Protein 3BR8 (pdb70)

InterPro domains:
  IPR001792 Acylphosphatase-like domain [PF00708] (4-88)
  IPR001792 Acylphosphatase-like domain [PS51160] (3-90)
  IPR017968 Acylphosphatase, conserved site [PS00150] (8-18)
  IPR017968 Acylphosphatase, conserved site [PS00151] (32-48)
  IPR020456 Acylphosphatase [PR00112] (3-18)
  IPR020456 Acylphosphatase [PR00112] (24-49)
  IPR020456 Acylphosphatase [PTHR47268] (4-88)
  IPR036046 Acylphosphatase-like domain superfamily [SSF54975] (1-89)

Structure (mmCIF, N/CA/C/O backbone):
data_3BR8
#
_entry.id   3BR8
#
_cell.length_a   26.857
_cell.length_b   48.270
_cell.length_c   59.567
_cell.angle_alpha   90.000
_cell.angle_beta   90.000
_cell.angle_gamma   90.000
#
_symmetry.space_group_name_H-M   'P 21 21 21'
#
loop_
_entity.id
_entity.type
_entity.pdbx_description
1 polymer 'Probable acylphosphatase'
2 non-polymer 'PHOSPHATE ION'
3 non-polymer GLYCEROL
4 water water
#
loop_
_atom_site.group_PDB
_atom_site.id
_atom_site.type_symbol
_atom_site.label_atom_id
_atom_site.label_alt_id
_atom_site.label_comp_id
_atom_site.label_asym_id
_atom_site.label_entity_id
_atom_site.label_seq_id
_atom_site.pdbx_PDB_ins_code
_atom_site.Cartn_x
_atom_site.Cartn_y
_atom_site.Cartn_z
_atom_site.occupancy
_atom_site.B_iso_or_equiv
_atom_site.auth_seq_id
_atom_site.auth_comp_id
_atom_site.auth_asym_id
_atom_site.auth_atom_id
_atom_site.pdbx_PDB_model_num
ATOM 1 N N . MET A 1 1 ? 10.715 -3.659 25.730 1.00 26.38 1 MET A N 1
ATOM 2 C CA . MET A 1 1 ? 11.553 -2.476 26.059 1.00 24.17 1 MET A CA 1
ATOM 3 C C . MET A 1 1 ? 12.210 -2.689 27.437 1.00 23.10 1 MET A C 1
ATOM 4 O O . MET A 1 1 ? 13.198 -3.425 27.580 1.00 24.89 1 MET A O 1
ATOM 9 N N . LEU A 1 2 ? 11.651 -2.040 28.444 1.00 19.77 2 LEU A N 1
ATOM 10 C CA . LEU A 1 2 ? 11.886 -2.402 29.819 1.00 17.34 2 LEU A CA 1
ATOM 11 C C . LEU A 1 2 ? 10.538 -2.234 30.513 1.00 14.54 2 LEU A C 1
ATOM 12 O O . LEU A 1 2 ? 9.707 -1.425 30.079 1.00 12.79 2 LEU A O 1
ATOM 17 N N . GLN A 1 3 ? 10.312 -3.043 31.542 1.00 13.86 3 GLN A N 1
ATOM 18 C CA . GLN A 1 3 ? 9.158 -2.921 32.427 1.00 13.29 3 GLN A CA 1
ATOM 19 C C . GLN A 1 3 ? 9.653 -2.541 33.820 1.00 11.58 3 GLN A C 1
ATOM 20 O O . GLN A 1 3 ? 10.535 -3.212 34.377 1.00 12.83 3 GLN A O 1
ATOM 26 N N . TYR A 1 4 ? 9.076 -1.483 34.389 1.00 10.22 4 TYR A N 1
ATOM 27 C CA . TYR A 1 4 ? 9.298 -1.170 35.798 1.00 9.57 4 TYR A CA 1
ATOM 28 C C . TYR A 1 4 ? 8.066 -1.497 36.626 1.00 9.66 4 TYR A C 1
ATOM 29 O O . TYR A 1 4 ? 6.942 -1.167 36.245 1.00 10.10 4 TYR A O 1
ATOM 38 N N . ARG A 1 5 ? 8.310 -2.109 37.778 1.00 10.48 5 ARG A N 1
ATOM 39 C CA . ARG A 1 5 ? 7.325 -2.228 38.845 1.00 11.43 5 ARG A CA 1
ATOM 40 C C . ARG A 1 5 ? 7.691 -1.226 39.929 1.00 11.11 5 ARG A C 1
ATOM 41 O O . ARG A 1 5 ? 8.740 -1.350 40.567 1.00 12.29 5 ARG A O 1
ATOM 49 N N . ILE A 1 6 ? 6.831 -0.234 40.130 1.00 9.94 6 ILE A N 1
ATOM 50 C CA . ILE A 1 6 ? 7.087 0.873 41.046 1.00 9.82 6 ILE A CA 1
ATOM 51 C C . ILE A 1 6 ? 6.058 0.838 42.169 1.00 9.62 6 ILE A C 1
ATOM 52 O O . ILE A 1 6 ? 4.861 0.745 41.900 1.00 9.22 6 ILE A O 1
ATOM 57 N N . ILE A 1 7 ? 6.526 0.888 43.416 1.00 9.99 7 ILE A N 1
ATOM 58 C CA . ILE A 1 7 ? 5.624 1.028 44.560 1.00 10.13 7 ILE A CA 1
ATOM 59 C C . ILE A 1 7 ? 5.948 2.348 45.247 1.00 9.68 7 ILE A C 1
ATOM 60 O O . ILE A 1 7 ? 7.111 2.615 45.597 1.00 10.64 7 ILE A O 1
ATOM 65 N N . VAL A 1 8 ? 4.918 3.177 45.408 1.00 9.89 8 VAL A N 1
ATOM 66 C CA . VAL A 1 8 ? 5.064 4.496 45.999 1.00 10.75 8 VAL A CA 1
ATOM 67 C C . VAL A 1 8 ? 4.403 4.511 47.372 1.00 11.03 8 VAL A C 1
ATOM 68 O O . VAL A 1 8 ? 3.284 4.004 47.534 1.00 11.03 8 VAL A O 1
ATOM 72 N N . ASP A 1 9 ? 5.086 5.094 48.354 1.00 11.80 9 ASP A N 1
ATOM 73 C CA . ASP A 1 9 ? 4.505 5.260 49.672 1.00 13.52 9 ASP A CA 1
ATOM 74 C C . ASP A 1 9 ? 4.577 6.715 50.117 1.00 14.20 9 ASP A C 1
ATOM 75 O O . ASP A 1 9 ? 5.335 7.512 49.553 1.00 14.38 9 ASP A O 1
ATOM 80 N N . GLY A 1 10 ? 3.777 7.033 51.128 1.00 15.12 10 GLY A N 1
ATOM 81 C CA . GLY A 1 10 ? 3.678 8.381 51.678 1.00 16.22 10 GLY A CA 1
ATOM 82 C C . GLY A 1 10 ? 2.225 8.781 51.851 1.00 16.51 10 GLY A C 1
ATOM 83 O O . GLY A 1 10 ? 1.370 7.942 52.147 1.00 18.34 10 GLY A O 1
ATOM 84 N N . ARG A 1 11 ? 1.950 10.069 51.663 1.00 15.70 11 ARG A N 1
ATOM 85 C CA . ARG A 1 11 ? 0.589 10.567 51.543 1.00 15.42 11 ARG A CA 1
ATOM 86 C C . ARG A 1 11 ? 0.265 10.561 50.061 1.00 13.52 11 ARG A C 1
ATOM 87 O O . ARG A 1 11 ? 0.447 11.565 49.363 1.00 13.28 11 ARG A O 1
ATOM 95 N N . VAL A 1 12 ? -0.194 9.411 49.579 1.00 11.76 12 VAL A N 1
ATOM 96 C CA . VAL A 1 12 ? -0.304 9.187 48.139 1.00 10.79 12 VAL A CA 1
ATOM 97 C C . VAL A 1 12 ? -1.655 8.646 47.671 1.00 10.21 12 VAL A C 1
ATOM 98 O O . VAL A 1 12 ? -1.779 8.211 46.522 1.00 9.63 12 VAL A O 1
ATOM 102 N N . GLN A 1 13 ? -2.654 8.674 48.555 1.00 10.24 13 GLN A N 1
ATOM 103 C CA . GLN A 1 13 ? -4.030 8.322 48.177 1.00 9.84 13 GLN A CA 1
ATOM 104 C C . GLN A 1 13 ? -5.008 9.427 48.559 1.00 10.16 13 GLN A C 1
ATOM 105 O O . GLN A 1 13 ? -4.755 10.180 49.495 1.00 10.48 13 GLN A O 1
ATOM 111 N N . GLY A 1 14 ? -6.113 9.527 47.825 1.00 10.11 14 GLY A N 1
ATOM 112 C CA . GLY A 1 14 ? -7.078 10.601 48.037 1.00 10.09 14 GLY A CA 1
ATOM 113 C C . GLY A 1 14 ? -6.517 11.963 47.685 1.00 9.94 14 GLY A C 1
ATOM 114 O O . GLY A 1 14 ? -6.990 12.980 48.198 1.00 10.70 14 GLY A O 1
ATOM 115 N N . VAL A 1 15 ? -5.514 11.981 46.802 1.00 9.28 15 VAL A N 1
ATOM 116 C CA . VAL A 1 15 ? -4.834 13.222 46.407 1.00 8.99 15 VAL A CA 1
ATOM 117 C C . VAL A 1 15 ? -4.697 13.363 44.888 1.00 8.88 15 VAL A C 1
ATOM 118 O O . VAL A 1 15 ? -3.852 14.122 44.411 1.00 9.62 15 VAL A O 1
ATOM 122 N N . GLY A 1 16 ? -5.530 12.648 44.133 1.00 8.96 16 GLY A N 1
ATOM 123 C CA . GLY A 1 16 ? -5.444 12.680 42.677 1.00 8.52 16 GLY A CA 1
ATOM 124 C C . GLY A 1 16 ? -4.144 12.101 42.129 1.00 7.94 16 GLY A C 1
ATOM 125 O O . GLY A 1 16 ? -3.686 12.471 41.035 1.00 7.67 16 GLY A O 1
ATOM 126 N N . PHE A 1 17 ? -3.555 11.161 42.863 1.00 7.81 17 PHE A N 1
ATOM 127 C CA . PHE A 1 17 ? -2.266 10.582 42.455 1.00 7.76 17 PHE A CA 1
ATOM 128 C C . PHE A 1 17 ? -2.404 9.662 41.245 1.00 7.35 17 PHE A C 1
ATOM 129 O O . PHE A 1 17 ? -1.543 9.673 40.352 1.00 6.58 17 PHE A O 1
ATOM 137 N N . ARG A 1 18 ? -3.465 8.857 41.200 1.00 7.07 18 ARG A N 1
ATOM 138 C CA . ARG A 1 18 ? -3.637 7.965 40.064 1.00 7.04 18 ARG A CA 1
ATOM 139 C C . ARG A 1 18 ? -3.790 8.748 38.763 1.00 6.79 18 ARG A C 1
ATOM 140 O O . ARG A 1 18 ? -3.161 8.419 37.768 1.00 6.68 18 ARG A O 1
ATOM 148 N N . TYR A 1 19 ? -4.610 9.798 38.785 1.00 7.18 19 TYR A N 1
ATOM 149 C CA . TYR A 1 19 ? -4.753 10.695 37.638 1.00 7.28 19 TYR A CA 1
ATOM 150 C C . TYR A 1 19 ? -3.402 11.294 37.223 1.00 7.05 19 TYR A C 1
ATOM 151 O O . TYR A 1 19 ? -3.064 11.325 36.033 1.00 7.00 19 TYR A O 1
ATOM 160 N N . PHE A 1 20 ? -2.637 11.797 38.191 1.00 6.77 20 PHE A N 1
ATOM 161 C CA . PHE A 1 20 ? -1.339 12.388 37.901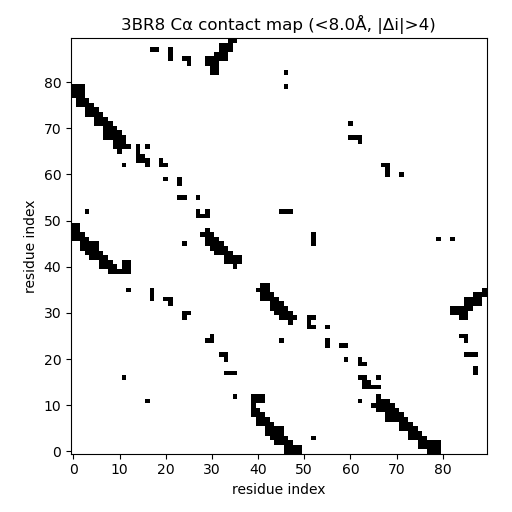 1.00 6.95 20 PHE A CA 1
ATOM 162 C C . PHE A 1 20 ? -0.402 11.393 37.227 1.00 7.02 20 PHE A C 1
ATOM 163 O O . PHE A 1 20 ? 0.233 11.715 36.219 1.00 6.94 20 PHE A O 1
ATOM 171 N N . VAL A 1 21 ? -0.309 10.192 37.792 1.00 7.21 21 VAL A N 1
ATOM 172 C CA . VAL A 1 21 ? 0.556 9.158 37.229 1.00 7.03 21 VAL A CA 1
ATOM 173 C C . VAL A 1 21 ? 0.112 8.817 35.807 1.00 7.14 21 VAL A C 1
ATOM 174 O O . VAL A 1 21 ? 0.942 8.668 34.916 1.00 7.17 21 VAL A O 1
ATOM 178 N N . GLN A 1 22 ? -1.195 8.710 35.590 1.00 7.09 22 GLN A N 1
ATOM 179 C CA . GLN A 1 22 ? -1.703 8.407 34.253 1.00 6.95 22 GLN A CA 1
ATOM 180 C C . GLN A 1 22 ? -1.359 9.496 33.227 1.00 7.14 22 GLN A C 1
ATOM 181 O O . GLN A 1 22 ? -0.987 9.191 32.079 1.00 6.66 22 GLN A O 1
ATOM 187 N N . MET A 1 23 ? -1.479 10.761 33.616 1.00 7.30 23 MET A N 1
ATOM 188 C CA . MET A 1 23 ? -1.117 11.849 32.705 1.00 7.08 23 MET A CA 1
ATOM 189 C C . MET A 1 23 ? 0.353 11.803 32.365 1.00 6.96 23 MET A C 1
ATOM 190 O O . MET A 1 23 ? 0.723 12.001 31.209 1.00 7.02 23 MET A O 1
ATOM 195 N N . GLU A 1 24 ? 1.190 11.517 33.362 1.00 7.46 24 GLU A N 1
ATOM 196 C CA . GLU A 1 24 ? 2.628 11.419 33.111 1.00 7.76 24 GLU A CA 1
ATOM 197 C C . GLU A 1 24 ? 2.948 10.236 32.215 1.00 7.45 24 GLU A C 1
ATOM 198 O O . GLU A 1 24 ? 3.786 10.338 31.314 1.00 7.53 24 GLU A O 1
ATOM 204 N N . ALA A 1 25 ? 2.322 9.095 32.479 1.00 6.95 25 ALA A N 1
ATOM 205 C CA . ALA A 1 25 ? 2.550 7.904 31.670 1.00 7.00 25 ALA A CA 1
ATOM 206 C C . ALA A 1 25 ? 2.115 8.110 30.215 1.00 7.11 25 ALA A C 1
ATOM 207 O O . ALA A 1 25 ? 2.846 7.741 29.295 1.00 7.19 25 ALA A O 1
ATOM 209 N N . ASP A 1 26 ? 0.951 8.718 30.007 1.00 7.34 26 ASP A N 1
ATOM 210 C CA . ASP A 1 26 ? 0.504 8.994 28.643 1.00 7.78 26 ASP A CA 1
ATOM 211 C C . ASP A 1 26 ? 1.416 10.001 27.945 1.00 7.81 26 ASP A C 1
ATOM 212 O O . ASP A 1 26 ? 1.779 9.810 26.786 1.00 7.99 26 ASP A O 1
ATOM 217 N N . LYS A 1 27 ? 1.795 11.064 28.651 1.00 7.19 27 LYS A N 1
ATOM 218 C CA . LYS A 1 27 ? 2.736 12.030 28.103 1.00 7.95 27 LYS A CA 1
ATOM 219 C C . LYS A 1 27 ? 3.988 11.312 27.610 1.00 7.63 27 LYS A C 1
ATOM 220 O O . LYS A 1 27 ? 4.489 11.612 26.525 1.00 7.64 27 LYS A O 1
ATOM 226 N N . ARG A 1 28 ? 4.484 10.375 28.416 1.00 7.59 28 ARG A N 1
ATOM 227 C CA . ARG A 1 28 ? 5.726 9.674 28.136 1.00 7.61 28 ARG A CA 1
ATOM 228 C C . ARG A 1 28 ? 5.535 8.394 27.325 1.00 7.64 28 ARG A C 1
ATOM 229 O O . ARG A 1 28 ? 6.482 7.646 27.111 1.00 7.49 28 ARG A O 1
ATOM 237 N N . LYS A 1 29 ? 4.313 8.181 26.842 1.00 7.78 29 LYS A N 1
ATOM 238 C CA . LYS A 1 29 ? 3.945 7.044 25.976 1.00 8.66 29 LYS A CA 1
ATOM 239 C C . LYS A 1 29 ? 4.298 5.684 26.591 1.00 8.91 29 LYS A C 1
ATOM 240 O O . LYS A 1 29 ? 4.787 4.782 25.917 1.00 10.29 29 LYS A O 1
ATOM 246 N N . LEU A 1 30 ? 4.034 5.561 27.886 1.00 8.08 30 LEU A N 1
ATOM 247 C CA . LEU A 1 30 ? 4.259 4.324 28.618 1.00 8.53 30 LEU A CA 1
ATOM 248 C C . LEU A 1 30 ? 2.961 3.537 28.732 1.00 8.79 30 LEU A C 1
ATOM 249 O O . LEU A 1 30 ? 1.880 4.119 28.834 1.00 9.16 30 LEU A O 1
ATOM 254 N N . ALA A 1 31 ? 3.075 2.215 28.719 1.00 8.76 31 ALA A N 1
ATOM 255 C CA . ALA A 1 31 ? 1.909 1.341 28.871 1.00 9.41 31 ALA A CA 1
ATOM 256 C C . ALA A 1 31 ? 1.948 0.624 30.223 1.00 9.52 31 ALA A C 1
ATOM 257 O O . ALA A 1 31 ? 3.014 0.420 30.797 1.00 10.21 31 ALA A O 1
ATOM 259 N N . GLY A 1 32 ? 0.784 0.258 30.740 1.00 9.60 32 GLY A N 1
ATOM 260 C CA . GLY A 1 32 ? 0.708 -0.391 32.039 1.00 9.59 32 GLY A CA 1
ATOM 261 C C . GLY A 1 32 ? -0.479 0.109 32.829 1.00 8.34 32 GLY A C 1
ATOM 262 O O . GLY A 1 32 ? -1.557 0.340 32.263 1.00 8.99 32 GLY A O 1
ATOM 263 N N . TRP A 1 33 ? -0.295 0.294 34.134 1.00 8.48 33 TRP A N 1
ATOM 264 C CA . TRP A 1 33 ? -1.400 0.705 34.991 1.00 8.14 33 TRP A CA 1
ATOM 265 C C . TRP A 1 33 ? -0.925 1.315 36.304 1.00 7.78 33 TRP A C 1
ATOM 266 O O . TRP A 1 33 ? 0.242 1.187 36.690 1.00 7.31 33 TRP A O 1
ATOM 277 N N . VAL A 1 34 ? -1.868 1.966 36.980 1.00 7.12 34 VAL A N 1
ATOM 278 C CA . VAL A 1 34 ? -1.691 2.479 38.325 1.00 7.08 34 VAL A CA 1
ATOM 279 C C . VAL A 1 34 ? -2.900 2.019 39.153 1.00 7.59 34 VAL A C 1
ATOM 280 O O . VAL A 1 34 ? -4.034 1.966 38.655 1.00 8.66 34 VAL A O 1
ATOM 284 N N . LYS A 1 35 ? -2.653 1.679 40.416 1.00 7.70 35 LYS A N 1
ATOM 285 C CA . LYS A 1 35 ? -3.684 1.087 41.266 1.00 9.21 35 LYS A CA 1
ATOM 286 C C . LYS A 1 35 ? -3.409 1.408 42.729 1.00 9.56 35 LYS A C 1
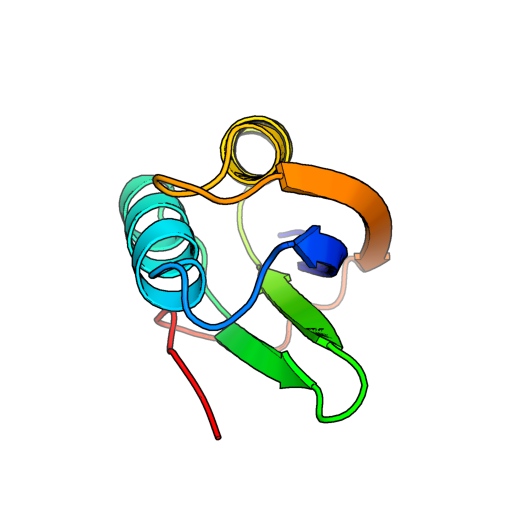ATOM 287 O O . LYS A 1 35 ? -2.276 1.281 43.186 1.00 9.81 35 LYS A O 1
ATOM 293 N N . ASN A 1 36 ? -4.448 1.802 43.458 1.00 11.22 36 ASN A N 1
ATOM 294 C CA . ASN A 1 36 ? -4.336 1.967 44.896 1.00 12.82 36 ASN A CA 1
ATOM 295 C C . ASN A 1 36 ? -4.349 0.614 45.607 1.00 15.11 36 ASN A C 1
ATOM 296 O O . ASN A 1 36 ? -5.186 -0.242 45.309 1.00 16.17 36 ASN A O 1
ATOM 301 N N . ARG A 1 37 ? -3.412 0.429 46.536 1.00 11.16 37 ARG A N 1
ATOM 302 C CA . ARG A 1 37 ? -3.403 -0.749 47.411 1.00 14.37 37 ARG A CA 1
ATOM 303 C C . ARG A 1 37 ? -4.176 -0.429 48.689 1.00 17.06 37 ARG A C 1
ATOM 304 O O . ARG A 1 37 ? -4.234 0.725 49.116 1.00 16.97 37 ARG A O 1
ATOM 312 N N . ASP A 1 38 ? -4.767 -1.443 49.315 1.00 20.36 38 ASP A N 1
ATOM 313 C CA . ASP A 1 38 ? -5.558 -1.183 50.527 1.00 2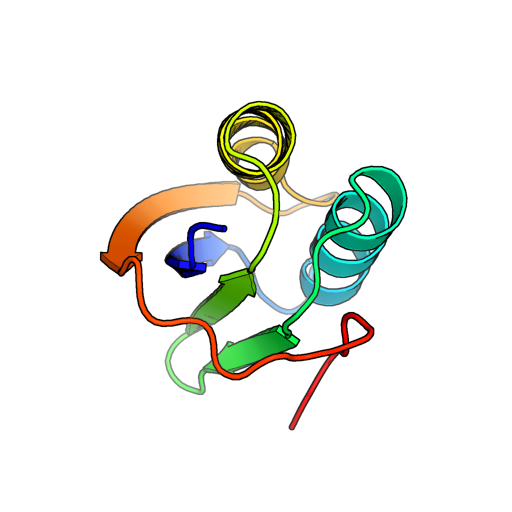4.15 38 ASP A CA 1
ATOM 314 C C . ASP A 1 38 ? -4.704 -0.880 51.773 1.00 25.18 38 ASP A C 1
ATOM 315 O O . ASP A 1 38 ? -5.242 -0.620 52.853 1.00 29.23 38 ASP A O 1
ATOM 320 N N . ASP A 1 39 ? -3.382 -0.899 51.610 1.00 23.24 39 ASP A N 1
ATOM 321 C CA . ASP A 1 39 ? -2.456 -0.513 52.680 1.00 24.27 39 ASP A CA 1
ATOM 322 C C . ASP A 1 39 ? -1.884 0.903 52.513 1.00 22.46 39 ASP A C 1
ATOM 323 O O . ASP A 1 39 ? -0.952 1.292 53.219 1.00 23.58 39 ASP A O 1
ATOM 328 N N . GLY A 1 40 ? -2.443 1.670 51.578 1.00 19.59 40 GLY A N 1
ATOM 329 C CA . GLY A 1 40 ? -2.062 3.073 51.409 1.00 17.70 40 GLY A CA 1
ATOM 330 C C . GLY A 1 40 ? -1.062 3.346 50.300 1.00 15.12 40 GLY A C 1
ATOM 331 O O . GLY A 1 40 ? -0.904 4.483 49.860 1.00 14.30 40 GLY A O 1
ATOM 332 N N . ARG A 1 41 ? -0.381 2.305 49.844 1.00 13.88 41 ARG A N 1
ATOM 333 C CA . ARG A 1 41 ? 0.615 2.458 48.791 1.00 12.56 41 ARG A CA 1
ATOM 334 C C . ARG A 1 41 ? -0.024 2.466 47.411 1.00 10.26 41 ARG A C 1
ATOM 335 O O . ARG A 1 41 ? -1.191 2.097 47.246 1.00 11.00 41 ARG A O 1
ATOM 343 N N . VAL A 1 42 ? 0.762 2.895 46.428 1.00 11.66 42 VAL A N 1
ATOM 344 C CA . VAL A 1 42 ? 0.298 2.956 45.045 1.00 10.06 42 VAL A CA 1
ATOM 345 C C . VAL A 1 42 ? 1.232 2.094 44.200 1.00 8.90 42 VAL A C 1
ATOM 346 O O . VAL A 1 42 ? 2.460 2.236 44.275 1.00 9.14 42 VAL A O 1
ATOM 350 N N . GLU A 1 43 ? 0.649 1.178 43.432 1.00 8.70 43 GLU A N 1
ATOM 351 C CA . GLU A 1 43 ? 1.424 0.338 42.535 1.00 8.48 43 GLU A CA 1
ATOM 352 C C . GLU A 1 43 ? 1.338 0.885 41.111 1.00 7.62 43 GLU A C 1
ATOM 353 O O . GLU A 1 43 ? 0.282 1.337 40.669 1.00 7.29 43 GLU A O 1
ATOM 359 N N . ILE A 1 44 ? 2.469 0.864 40.414 1.00 7.64 44 ILE A N 1
ATOM 360 C CA . ILE A 1 44 ? 2.557 1.352 39.048 1.00 7.64 44 ILE A CA 1
ATOM 361 C C . ILE A 1 44 ? 3.351 0.336 38.239 1.00 8.14 44 ILE A C 1
ATOM 362 O O . ILE A 1 44 ? 4.489 0.015 38.601 1.00 8.54 44 ILE A O 1
ATOM 367 N N . LEU A 1 45 ? 2.746 -0.179 37.168 1.00 8.39 45 LEU A N 1
ATOM 368 C CA . LEU A 1 45 ? 3.466 -0.995 36.203 1.00 8.91 45 LEU A CA 1
ATOM 369 C C . LEU A 1 45 ? 3.625 -0.139 34.957 1.00 8.56 45 LEU A C 1
ATOM 370 O O . LEU A 1 45 ? 2.627 0.354 34.419 1.00 8.56 45 LEU A O 1
ATOM 375 N N . ALA A 1 46 ? 4.864 0.068 34.516 1.00 8.84 46 ALA A N 1
ATOM 376 C CA . ALA A 1 46 ? 5.099 0.910 33.347 1.00 8.49 46 ALA A CA 1
ATOM 377 C C . ALA A 1 46 ? 6.098 0.249 32.403 1.00 9.22 46 ALA A C 1
ATOM 378 O O . ALA A 1 46 ? 7.139 -0.242 32.846 1.00 9.88 46 ALA A O 1
ATOM 380 N N . GLU A 1 47 ? 5.790 0.266 31.110 1.00 9.39 47 GLU A N 1
ATOM 381 C CA A GLU A 1 47 ? 6.570 -0.376 30.056 0.50 11.03 47 GLU A CA 1
ATOM 382 C CA B GLU A 1 47 ? 6.622 -0.351 30.075 0.50 11.03 47 GLU A CA 1
ATOM 383 C C . GLU A 1 47 ? 6.850 0.684 28.982 1.00 10.06 47 GLU A C 1
ATOM 384 O O . GLU A 1 47 ? 5.964 1.358 28.521 1.00 9.70 47 GLU A O 1
ATOM 395 N N . GLY A 1 48 ? 8.097 0.752 28.528 1.00 9.65 48 GLY A N 1
ATOM 396 C CA . GLY A 1 48 ? 8.445 1.676 27.448 1.00 10.42 48 GLY A CA 1
ATOM 397 C C . GLY A 1 48 ? 9.950 1.823 27.318 1.00 10.54 48 GLY A C 1
ATOM 398 O O . GLY A 1 48 ? 10.712 1.052 27.929 1.00 11.40 48 GLY A O 1
ATOM 399 N N . PRO A 1 49 ? 10.392 2.805 26.515 1.00 11.19 49 PRO A N 1
ATOM 400 C CA . PRO A 1 49 ? 11.816 3.059 26.360 1.00 11.77 49 PRO A CA 1
ATOM 401 C C . PRO A 1 49 ? 12.451 3.588 27.633 1.00 10.69 49 PRO A C 1
ATOM 402 O O . PRO A 1 49 ? 11.797 4.241 28.457 1.00 10.06 49 PRO A O 1
ATOM 406 N N . GLU A 1 50 ? 13.733 3.307 27.780 1.00 11.34 50 GLU A N 1
ATOM 407 C CA . GLU A 1 50 ? 14.455 3.634 28.989 1.00 11.73 50 GLU A CA 1
ATOM 408 C C . GLU A 1 50 ? 14.450 5.137 29.330 1.00 11.07 50 GLU A C 1
ATOM 409 O O . GLU A 1 50 ? 14.320 5.507 30.504 1.00 10.24 50 GLU A O 1
ATOM 415 N N . ASN A 1 51 ? 14.566 6.012 28.329 1.00 10.64 51 ASN A N 1
ATOM 416 C CA . ASN A 1 51 ? 14.556 7.451 28.617 1.00 10.87 51 ASN A CA 1
ATOM 417 C C . ASN A 1 51 ? 13.230 7.943 29.202 1.00 9.74 51 ASN A C 1
ATOM 418 O O . ASN A 1 51 ? 13.202 8.727 30.160 1.00 9.51 51 ASN A O 1
ATOM 423 N N . ALA A 1 52 ? 12.139 7.430 28.643 1.00 8.85 52 ALA A N 1
ATOM 424 C CA . ALA A 1 52 ? 10.792 7.683 29.130 1.00 8.17 52 ALA A CA 1
ATOM 425 C C . ALA A 1 52 ? 10.570 7.127 30.539 1.00 8.18 52 ALA A C 1
ATOM 426 O O . ALA A 1 52 ? 10.005 7.807 31.401 1.00 7.34 52 ALA A O 1
ATOM 428 N N . LEU A 1 53 ? 11.024 5.897 30.779 1.00 7.59 53 LEU A N 1
ATOM 429 C CA . LEU A 1 53 ? 10.861 5.280 32.080 1.00 7.69 53 LEU A CA 1
ATOM 430 C C . LEU A 1 53 ? 11.643 6.001 33.164 1.00 7.52 53 LEU A C 1
ATOM 431 O O . LEU A 1 53 ? 11.132 6.217 34.264 1.00 7.85 53 LEU A O 1
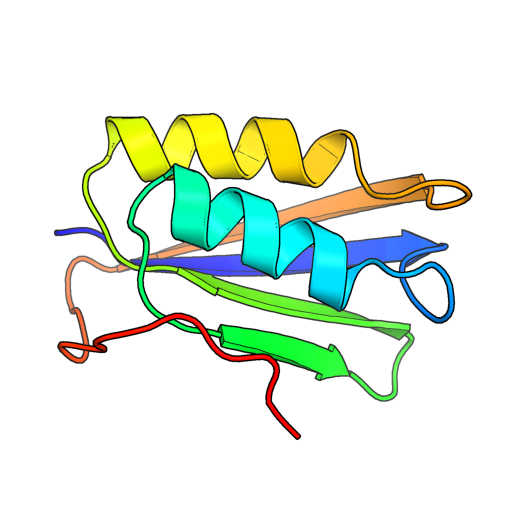ATOM 436 N N . GLN A 1 54 ? 12.896 6.353 32.881 1.00 7.87 54 GLN A N 1
ATOM 437 C CA . GLN A 1 54 ? 13.715 7.038 33.876 1.00 8.59 54 GLN A CA 1
ATOM 438 C C . GLN A 1 54 ? 13.142 8.403 34.225 1.00 8.23 54 GLN A C 1
ATOM 439 O O . GLN A 1 54 ? 13.043 8.758 35.401 1.00 8.42 54 GLN A O 1
ATOM 445 N N . SER A 1 55 ? 12.778 9.181 33.205 1.00 7.92 55 SER A N 1
ATOM 446 C CA . SER A 1 55 ? 12.179 10.487 33.444 1.00 8.63 55 SER A CA 1
ATOM 447 C C . SER A 1 55 ? 10.812 10.369 34.131 1.00 8.05 55 SER A C 1
ATOM 448 O O . SER A 1 55 ? 10.472 11.206 34.970 1.00 8.52 55 SER A O 1
ATOM 451 N N . PHE A 1 56 ? 10.049 9.324 33.809 1.00 7.61 56 PHE A N 1
ATOM 452 C CA . PHE A 1 56 ? 8.780 9.046 34.503 1.00 7.31 56 PHE A CA 1
ATOM 453 C C . PHE A 1 56 ? 8.969 8.848 36.010 1.00 7.68 56 PHE A C 1
ATOM 454 O O . PHE A 1 56 ? 8.214 9.421 36.805 1.00 8.26 56 PHE A O 1
ATOM 462 N N . VAL A 1 57 ? 9.961 8.050 36.404 1.00 8.30 57 VAL A N 1
ATOM 463 C CA . VAL A 1 57 ? 10.233 7.828 37.823 1.00 8.39 57 VAL A CA 1
ATOM 464 C C . VAL A 1 57 ? 10.485 9.154 38.549 1.00 8.75 57 VAL A C 1
ATOM 465 O O . VAL A 1 57 ? 9.972 9.384 39.654 1.00 8.46 57 VAL A O 1
ATOM 469 N N . GLU A 1 58 ? 11.261 10.043 37.929 1.00 8.87 58 GLU A N 1
ATOM 470 C CA . GLU A 1 58 ? 11.517 11.348 38.545 1.00 9.90 58 GLU A CA 1
ATOM 471 C C . GLU A 1 58 ? 10.260 12.203 38.670 1.00 10.54 58 GLU A C 1
ATOM 472 O O . GLU A 1 58 ? 10.039 12.867 39.682 1.00 10.69 58 GLU A O 1
ATOM 478 N N . ALA A 1 59 ? 9.418 12.163 37.641 1.00 10.13 59 ALA A N 1
ATOM 479 C CA . ALA A 1 59 ? 8.152 12.902 37.677 1.00 11.42 59 ALA A CA 1
ATOM 480 C C . ALA A 1 59 ? 7.230 12.375 38.770 1.00 11.69 59 ALA A C 1
ATOM 481 O O . ALA A 1 59 ? 6.606 13.145 39.501 1.00 12.42 59 ALA A O 1
ATOM 483 N N . VAL A 1 60 ? 7.164 11.055 38.900 1.00 10.21 60 VAL A N 1
ATOM 484 C CA . VAL A 1 60 ? 6.316 10.434 39.919 1.00 9.87 60 VAL A CA 1
ATOM 485 C C . VAL A 1 60 ? 6.688 10.940 41.319 1.00 9.85 60 VAL A C 1
ATOM 486 O O . VAL A 1 60 ? 5.809 11.220 42.145 1.00 9.75 60 VAL A O 1
ATOM 490 N N . LYS A 1 61 ? 7.987 11.079 41.577 1.00 10.94 61 LYS A N 1
ATOM 491 C CA . LYS A 1 61 ? 8.466 11.569 42.872 1.00 12.54 61 LYS A CA 1
ATOM 492 C C . LYS A 1 61 ? 7.896 12.945 43.225 1.00 12.86 61 LYS A C 1
ATOM 493 O O . LYS A 1 61 ? 7.688 13.238 44.401 1.00 13.80 61 LYS A O 1
ATOM 499 N N . ASN A 1 62 ? 7.670 13.789 42.218 1.00 13.26 62 ASN A N 1
ATOM 500 C CA . ASN A 1 62 ? 7.092 15.121 42.442 1.00 14.53 62 ASN A CA 1
ATOM 501 C C . ASN A 1 62 ? 5.620 15.081 42.863 1.00 13.37 62 ASN A C 1
ATOM 502 O O . ASN A 1 62 ? 5.130 15.975 43.571 1.00 14.24 62 ASN A O 1
ATOM 507 N N . GLY A 1 63 ? 4.910 14.055 42.413 1.00 11.78 63 GLY A N 1
ATOM 508 C CA . GLY A 1 63 ? 3.555 13.799 42.889 1.00 11.30 63 GLY A CA 1
ATOM 509 C C . GLY A 1 63 ? 2.485 14.735 42.376 1.00 11.36 63 GLY A C 1
ATOM 510 O O . GLY A 1 63 ? 2.738 15.611 41.543 1.00 12.33 63 GLY A O 1
ATOM 511 N N . SER A 1 64 ? 1.283 14.515 42.903 1.00 10.41 64 SER A N 1
ATOM 512 C CA . SER A 1 64 ? 0.090 15.301 42.625 1.00 10.58 64 SER A CA 1
ATOM 513 C C . SER A 1 64 ? -0.071 16.349 43.730 1.00 10.32 64 SER A C 1
ATOM 514 O O . SER A 1 64 ? 0.590 16.254 44.764 1.00 9.90 64 SER A O 1
ATOM 517 N N . PRO A 1 65 ? -0.965 17.341 43.532 1.00 10.64 65 PRO A N 1
ATOM 518 C CA . PRO A 1 65 ? -1.223 18.300 44.614 1.00 11.55 65 PRO A CA 1
ATOM 519 C C . PRO A 1 65 ? -1.625 17.632 45.931 1.00 11.18 65 PRO A C 1
ATOM 520 O O . PRO A 1 65 ? -2.432 16.696 45.945 1.00 11.21 65 PRO A O 1
ATOM 524 N N . PHE A 1 66 ? -1.022 18.119 47.016 1.00 10.22 66 PHE A N 1
ATOM 525 C CA . PHE A 1 66 ? -1.236 17.631 48.388 1.00 11.46 66 PHE A CA 1
ATOM 526 C C . PHE A 1 66 ? -0.603 16.284 48.707 1.00 11.82 66 PHE A C 1
ATOM 527 O O . PHE A 1 66 ? -0.646 15.844 49.847 1.00 13.38 66 PHE A O 1
ATOM 535 N N . SER A 1 67 ? -0.011 15.635 47.706 1.00 10.84 67 SER A N 1
ATOM 536 C CA . SER A 1 67 ? 0.696 14.380 47.946 1.00 11.45 67 SER A CA 1
ATOM 537 C C . SER A 1 67 ? 2.062 14.633 48.560 1.00 12.96 67 SER A C 1
ATOM 538 O O . SER A 1 67 ? 2.631 15.717 48.420 1.00 13.39 67 SER A O 1
ATOM 541 N N . LYS A 1 68 ? 2.570 13.624 49.262 1.00 13.60 68 LYS A N 1
ATOM 542 C CA . LYS A 1 68 ? 3.972 13.594 49.653 1.00 15.76 68 LYS A CA 1
ATOM 543 C C . LYS A 1 68 ? 4.518 12.187 49.473 1.00 16.13 68 LYS A C 1
ATOM 544 O O . LYS A 1 68 ? 4.100 11.257 50.169 1.00 16.85 68 LYS A O 1
ATOM 548 N N . VAL A 1 69 ? 5.435 12.038 48.520 1.00 16.83 69 VAL A N 1
ATOM 549 C CA . VAL A 1 69 ? 6.106 10.760 48.271 1.00 17.55 69 VAL A CA 1
ATOM 550 C C . VAL A 1 69 ? 7.263 10.596 49.252 1.00 20.42 69 VAL A C 1
ATOM 551 O O . VAL A 1 69 ? 8.211 11.387 49.240 1.00 22.88 69 VAL A O 1
ATOM 555 N N . THR A 1 70 ? 7.176 9.580 50.105 1.00 21.07 70 THR A N 1
ATOM 556 C CA . THR A 1 70 ? 8.222 9.332 51.104 1.00 25.18 70 THR A CA 1
ATOM 557 C C . THR A 1 70 ? 9.144 8.190 50.685 1.00 26.65 70 THR A C 1
ATOM 558 O O . THR A 1 70 ? 10.283 8.108 51.139 1.00 30.41 70 THR A O 1
ATOM 562 N N . ASP A 1 71 ? 8.644 7.307 49.825 1.00 23.96 71 ASP A N 1
ATOM 563 C CA . ASP A 1 71 ? 9.461 6.226 49.285 1.00 25.64 71 ASP A CA 1
ATOM 564 C C . ASP A 1 71 ? 9.007 5.808 47.895 1.00 22.97 71 ASP A C 1
ATOM 565 O O . ASP A 1 71 ? 7.812 5.822 47.592 1.00 20.19 71 ASP A O 1
ATOM 570 N N . ILE A 1 72 ? 9.976 5.452 47.052 1.00 26.30 72 ILE A N 1
ATOM 571 C CA . ILE A 1 72 ? 9.707 4.802 45.772 1.00 24.02 72 ILE A CA 1
ATOM 572 C C . ILE A 1 72 ? 10.644 3.606 45.628 1.00 21.87 72 ILE A C 1
ATOM 573 O O . ILE A 1 72 ? 11.871 3.748 45.696 1.00 24.33 72 ILE A O 1
ATOM 578 N N . SER A 1 73 ? 10.055 2.426 45.470 1.00 19.27 73 SER A N 1
ATOM 579 C CA . SER A 1 73 ? 10.827 1.229 45.168 1.00 18.16 73 SER A CA 1
ATOM 580 C C . SE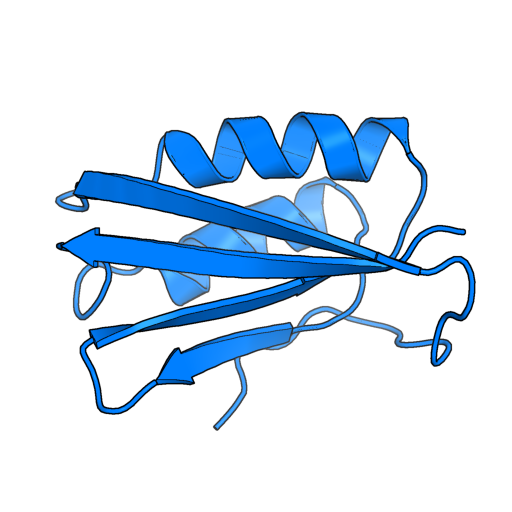R A 1 73 ? 10.573 0.887 43.716 1.00 16.04 73 SER A C 1
ATOM 581 O O . SER A 1 73 ? 9.451 1.016 43.239 1.00 15.23 73 SER A O 1
ATOM 584 N N . VAL A 1 74 ? 11.618 0.477 43.013 1.00 15.60 74 VAL A N 1
ATOM 585 C CA . VAL A 1 74 ? 11.512 0.123 41.603 1.00 13.73 74 VAL A CA 1
ATOM 586 C C . VAL A 1 74 ? 12.227 -1.208 41.403 1.00 14.40 74 VAL A C 1
ATOM 587 O O . VAL A 1 74 ? 13.354 -1.375 41.867 1.00 16.33 74 VAL A O 1
ATOM 591 N N . THR A 1 75 ? 11.567 -2.162 40.751 1.00 13.97 75 THR A N 1
ATOM 592 C CA . THR A 1 75 ? 12.229 -3.365 40.233 1.00 15.51 75 THR A CA 1
ATOM 593 C C . THR A 1 75 ? 11.977 -3.451 38.727 1.00 13.88 75 THR A C 1
ATOM 594 O O . THR A 1 75 ? 10.965 -2.956 38.222 1.00 13.97 75 THR A O 1
ATOM 598 N N . GLU A 1 76 ? 12.898 -4.095 38.007 1.00 14.99 76 GLU A N 1
ATOM 599 C CA . GLU A 1 76 ? 12.820 -4.095 36.548 1.00 15.18 76 GLU A CA 1
ATOM 600 C C . GLU A 1 76 ? 12.902 -5.465 35.879 1.00 17.06 76 GLU A C 1
ATOM 601 O O . GLU A 1 76 ? 13.458 -6.410 36.441 1.00 19.18 76 GLU A O 1
ATOM 607 N N . SER A 1 77 ? 12.355 -5.542 34.667 1.00 17.80 77 SER A N 1
ATOM 608 C CA . SER A 1 77 ? 12.381 -6.755 33.852 1.00 20.50 77 SER A CA 1
ATOM 609 C C . SER A 1 77 ? 12.418 -6.403 32.369 1.00 22.06 77 SER A C 1
ATOM 610 O O . SER A 1 77 ? 11.818 -5.412 31.938 1.00 22.09 77 SER A O 1
ATOM 613 N N . ARG A 1 78 ? 13.126 -7.221 31.595 1.00 33.27 78 ARG A N 1
ATOM 614 C CA . ARG A 1 78 ? 13.155 -7.082 30.142 1.00 34.40 78 ARG A CA 1
ATOM 615 C C . ARG A 1 78 ? 11.926 -7.737 29.509 1.00 35.79 78 ARG A C 1
ATOM 616 O O . ARG A 1 78 ? 11.653 -7.545 28.320 1.00 36.27 78 ARG A O 1
ATOM 617 N N . SER A 1 79 ? 11.192 -8.506 30.312 1.00 38.38 79 SER A N 1
ATOM 618 C CA . SER A 1 79 ? 10.005 -9.214 29.848 1.00 41.35 79 SER A CA 1
ATOM 619 C C . SER A 1 79 ? 8.770 -8.320 29.935 1.00 37.06 79 SER A C 1
ATOM 620 O O . SER A 1 79 ? 8.235 -8.078 31.023 1.00 37.01 79 SER A O 1
ATOM 622 N N . LEU A 1 80 ? 8.334 -7.820 28.784 1.00 35.06 80 LEU A N 1
ATOM 623 C CA . LEU A 1 80 ? 7.143 -6.977 28.716 1.00 32.23 80 LEU A CA 1
ATOM 624 C C . LEU A 1 80 ? 5.925 -7.804 28.327 1.00 35.48 80 LEU A C 1
ATOM 625 O O . LEU A 1 80 ? 6.013 -8.694 27.476 1.00 39.98 80 LEU A O 1
ATOM 630 N N . GLU A 1 81 ? 4.788 -7.505 28.950 1.00 34.90 81 GLU A N 1
ATOM 631 C CA . GLU A 1 81 ? 3.549 -8.226 28.667 1.00 39.02 81 GLU A CA 1
ATOM 632 C C . GLU A 1 81 ? 2.876 -7.709 27.395 1.00 37.07 81 GLU A C 1
ATOM 633 O O . GLU A 1 81 ? 1.848 -8.237 26.967 1.00 40.60 81 GLU A O 1
ATOM 635 N N . GLY A 1 82 ? 3.466 -6.675 26.797 1.00 32.95 82 GLY A N 1
ATOM 636 C CA . GLY A 1 82 ? 2.948 -6.094 25.563 1.00 32.64 82 GLY A CA 1
ATOM 637 C C . GLY A 1 82 ? 1.715 -5.242 25.782 1.00 30.45 82 GLY A C 1
ATOM 638 O O . GLY A 1 82 ? 0.873 -5.122 24.892 1.00 32.53 82 GLY A O 1
ATOM 639 N N . HIS A 1 83 ? 1.608 -4.649 26.970 1.00 27.85 83 HIS A N 1
ATOM 640 C CA . HIS A 1 83 ? 0.512 -3.744 27.271 1.00 27.02 83 HIS A CA 1
ATO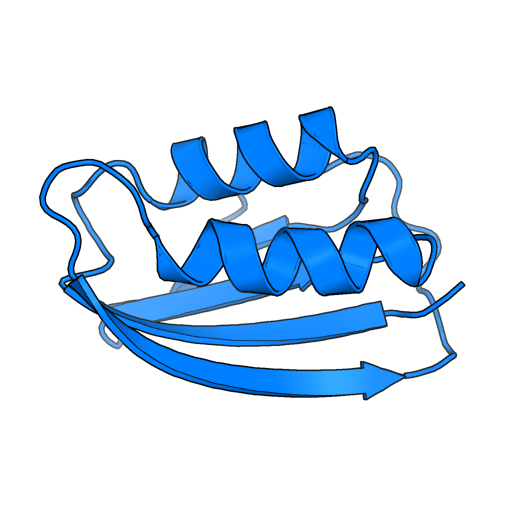M 641 C C . HIS A 1 83 ? 0.453 -2.599 26.281 1.00 25.94 83 HIS A C 1
ATOM 642 O O . HIS A 1 83 ? 1.480 -2.085 25.820 1.00 25.70 83 HIS A O 1
ATOM 649 N N . HIS A 1 84 ? -0.763 -2.220 25.948 1.00 29.18 84 HIS A N 1
ATOM 650 C CA . HIS A 1 84 ? -1.042 -1.002 25.253 1.00 30.77 84 HIS A CA 1
ATOM 651 C C . HIS A 1 84 ? -1.859 -0.189 26.255 1.00 31.96 84 HIS A C 1
ATOM 652 O O . HIS A 1 84 ? -2.602 -0.735 27.053 1.00 28.42 84 HIS A O 1
ATOM 659 N N . ARG A 1 85 ? -1.711 1.107 26.173 1.00 21.86 85 ARG A N 1
ATOM 660 C CA . ARG A 1 85 ? -2.492 2.007 27.006 1.00 18.33 85 ARG A CA 1
ATOM 661 C C . ARG A 1 85 ? -2.079 1.945 28.471 1.00 13.86 85 ARG A C 1
ATOM 662 O O . ARG A 1 85 ? -1.468 0.971 28.953 1.00 12.54 85 ARG A O 1
ATOM 665 N N . PHE A 1 86 ? -2.413 3.020 29.164 1.00 11.54 86 PHE A N 1
ATOM 666 C CA . PHE A 1 86 ? -2.114 3.140 30.569 1.00 9.40 86 PHE A CA 1
ATOM 667 C C . PHE A 1 86 ? -3.412 3.412 31.316 1.00 9.59 86 PHE A C 1
ATOM 668 O O . PHE A 1 86 ? -4.073 4.443 31.110 1.00 11.42 86 PHE A O 1
ATOM 676 N N . SER A 1 87 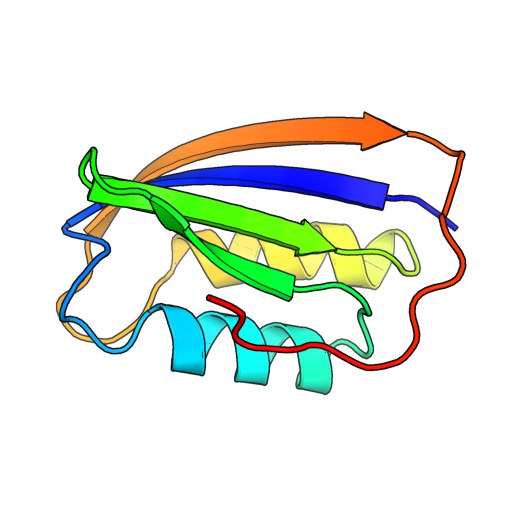? -3.766 2.484 32.193 1.00 9.28 87 SER A N 1
ATOM 677 C CA . SER A 1 87 ? -5.069 2.524 32.827 1.00 9.79 87 SER A CA 1
ATOM 678 C C . SER A 1 87 ? -4.988 2.765 34.319 1.00 9.17 87 SER A C 1
ATOM 679 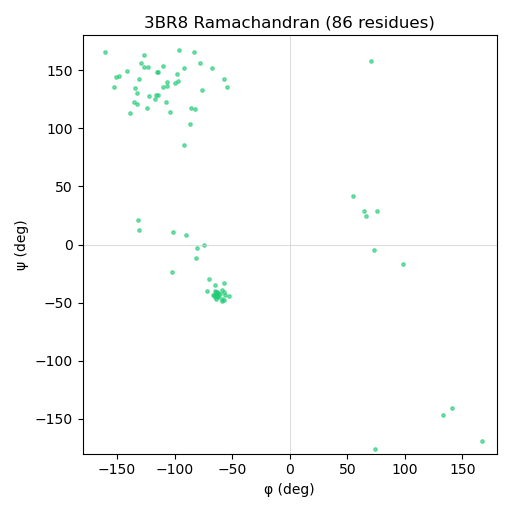O O . SER A 1 87 ? -4.030 2.349 34.972 1.00 9.22 87 SER A O 1
ATOM 682 N N . ILE A 1 88 ? -6.006 3.438 34.853 1.00 9.61 88 ILE A N 1
ATOM 683 C CA . ILE A 1 88 ? -6.269 3.420 36.283 1.00 10.06 88 ILE A CA 1
ATOM 684 C C . ILE A 1 88 ? -7.127 2.179 36.512 1.00 11.66 88 ILE A C 1
ATOM 685 O O . ILE A 1 88 ? -8.246 2.094 35.993 1.00 13.96 88 ILE A O 1
ATOM 690 N N . VAL A 1 89 ? -6.625 1.230 37.294 1.00 12.33 89 VAL A N 1
ATOM 691 C CA A VAL A 1 89 ? -7.251 -0.081 37.422 0.50 15.80 89 VAL A CA 1
ATOM 692 C CA B VAL A 1 89 ? -7.234 -0.101 37.426 0.50 15.81 89 VAL A CA 1
ATOM 693 C C . VAL A 1 89 ? -7.666 -0.334 38.856 1.00 17.75 89 VAL A C 1
ATOM 694 O O . VAL A 1 89 ? -7.172 0.276 39.802 1.00 17.09 89 VAL A O 1
ATOM 701 N N . TYR A 1 90 ? -8.632 -1.257 38.968 1.00 20.92 90 TYR A N 1
ATOM 702 C CA . TYR A 1 90 ? -9.274 -1.648 40.216 1.00 24.66 90 TYR A CA 1
ATOM 703 C C . TYR A 1 90 ? -9.190 -3.171 40.387 1.00 28.62 90 TYR A C 1
ATOM 704 O O . TYR A 1 90 ? -9.553 -3.723 41.427 1.00 33.01 90 TYR A O 1
#

CATH classification: 3.30.70.100

Secondary structure (DSSP, 8-state):
-EEEEEEEEEE-SSSSHHHHHHHHHHHTT-EEEEEE-TTS-EEEEEEE-HHHHHHHHHHHHH-STT-EEEEEEEEEES------SEEE--

Foldseek 3Di:
DKKKKKKWAFQQPPQCQQVQLQVLLVVLQWFWEWEADPVHIIITITDDDPVSVVVSVVSSCVTGPPTHTPDMDMDMDPDDPPGHGYYHDD

Sequence (90 aa):
MLQYRIIVDGRVQGVGFRYFVQMEADKRKLAGWVKNRDDGRVEILAEEGPENALQSFVEAVKNGSPFSKVTDISVTESRSLEGHHRFSIVVY

Nearest PDB structures (foldseek):
  3br8-assembly1_A  TM=1.011E+00  e=2.999E-21  unclassified
  8jfs-assembly2_B  TM=9.799E-01  e=2.608E-12  Deinococcus radiodurans R1 = ATCC 13939 = DSM 20539
  4ojh-assembly2_B  TM=9.583E-01  e=1.270E-11  Saccharolobus solfataricus P2
  4oj3-assembly1_A  TM=9.588E-01  e=1.654E-11  Saccharolobus solfataricus P2
  4oj3-assembly2_B  TM=9.589E-01  e=3.650E-11  Saccharolobus solfataricus P2

Solvent-accessible surface area: 5222 Å² total; per-residue (Å²): 124,33,17,30,156,1,66,0,57,30,136,2,64,84,23,46,4,69,138,37,0,36,78,28,0,75,139,55,182,6,14,4,69,0,59,42,92,156,87,27,93,0,40,3,10,0,6,4,51,92,118,15,0,124,42,0,15,90,12,0,98,126,12,7,103,174,21,79,34,96,81,34,51,59,88,119,44,58,77,54,80,53,68,162,99,9,48,52,48,206

Organism: Bacillus subtilis (strain 168) (NCBI:txid224308)

B-factor: mean 16.19, std 9.14, range [6.18, 51.56]

Radius of gyration: 11.77 Å; Cα contacts (8 Å, |Δi|>4): 209; chains: 1; bounding box: 24×28×27 Å